Protein AF-A0A5K1IW81-F1 (afdb_monomer_lite)

Sequence (34 aa):
MDISNQIKTRREAMGLSQEQLAEKLYVSRQTISN

Secondary structure (DSSP, 8-state):
--HHHHHHHHHHHTT--HHHHHHHHTS-HHHHH-

pLDDT: mean 93.73, std 7.39, range [58.19, 98.12]

Organism: NCBI:txid147207

Structure (mmCIF, N/CA/C/O backbone):
data_AF-A0A5K1IW81-F1
#
_entry.id   AF-A0A5K1IW81-F1
#
loop_
_atom_site.group_PDB
_atom_site.id
_atom_site.type_symbol
_atom_site.label_atom_id
_atom_site.label_alt_id
_atom_site.label_comp_id
_atom_site.label_asym_id
_atom_site.label_entity_id
_atom_site.label_seq_id
_atom_site.pdbx_PDB_ins_code
_atom_site.Cartn_x
_atom_site.Cartn_y
_atom_site.Cartn_z
_atom_site.occupancy
_atom_site.B_iso_or_equiv
_atom_site.auth_seq_id
_atom_site.auth_comp_id
_atom_site.auth_asym_id
_atom_site.auth_atom_id
_atom_site.pdbx_PDB_model_num
ATOM 1 N N . MET A 1 1 ? 13.475 -3.518 -10.609 1.00 58.19 1 MET A N 1
ATOM 2 C CA . MET A 1 1 ? 12.152 -2.920 -10.882 1.00 58.19 1 MET A CA 1
ATOM 3 C C . MET A 1 1 ? 11.588 -2.505 -9.538 1.00 58.19 1 MET A C 1
ATOM 5 O O . MET A 1 1 ? 11.321 -3.375 -8.724 1.00 58.19 1 MET A O 1
ATOM 9 N N . ASP A 1 2 ? 11.539 -1.208 -9.249 1.00 88.44 2 ASP A N 1
ATOM 10 C CA . ASP A 1 2 ? 11.158 -0.719 -7.921 1.00 88.44 2 ASP A CA 1
ATOM 11 C C . ASP A 1 2 ? 9.629 -0.591 -7.835 1.00 88.44 2 ASP A C 1
ATOM 13 O O . ASP A 1 2 ? 9.037 0.440 -8.162 1.00 88.44 2 ASP A O 1
ATOM 17 N N . ILE A 1 3 ? 8.976 -1.716 -7.538 1.00 89.12 3 ILE A N 1
ATOM 18 C CA . ILE A 1 3 ? 7.515 -1.807 -7.420 1.00 89.12 3 ILE A CA 1
ATOM 19 C C . ILE A 1 3 ? 7.024 -0.924 -6.267 1.00 89.12 3 ILE A C 1
ATOM 21 O O . ILE A 1 3 ? 6.005 -0.251 -6.415 1.00 89.12 3 ILE A O 1
ATOM 25 N N . SER A 1 4 ? 7.773 -0.853 -5.166 1.00 90.00 4 SER A N 1
ATOM 26 C CA . SER A 1 4 ? 7.442 -0.025 -4.004 1.00 90.00 4 SER A CA 1
ATOM 27 C C . SER A 1 4 ? 7.371 1.460 -4.379 1.00 90.00 4 SER A C 1
ATOM 29 O O . SER A 1 4 ? 6.400 2.139 -4.034 1.00 90.00 4 SER A O 1
ATOM 31 N N . ASN A 1 5 ? 8.316 1.953 -5.187 1.00 92.88 5 ASN A N 1
ATOM 32 C CA . ASN A 1 5 ? 8.256 3.312 -5.726 1.00 92.88 5 ASN A CA 1
ATOM 33 C C . ASN A 1 5 ? 7.067 3.52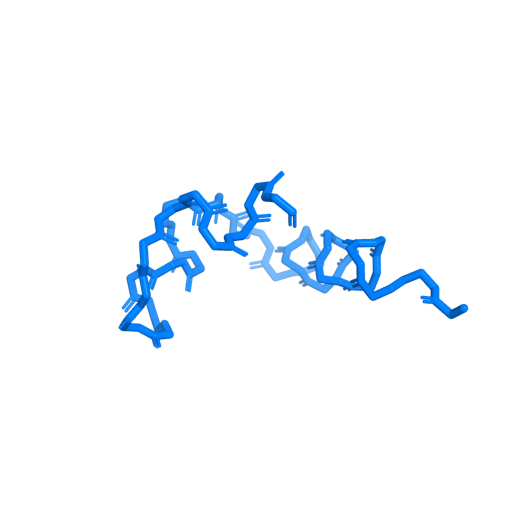2 -6.673 1.00 92.88 5 ASN A C 1
ATOM 35 O O . ASN A 1 5 ? 6.395 4.548 -6.583 1.00 92.88 5 ASN A 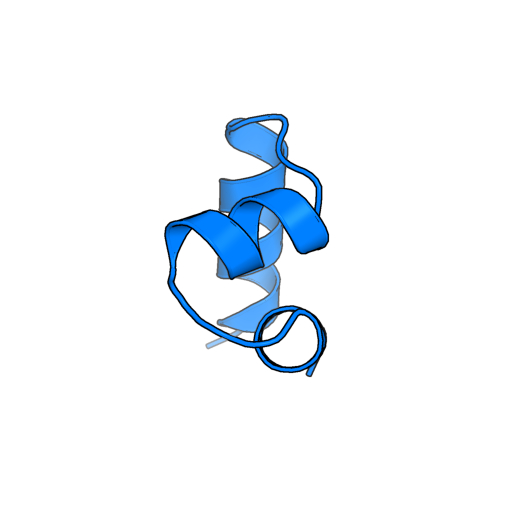O 1
ATOM 39 N N . GLN A 1 6 ? 6.732 2.550 -7.525 1.00 94.50 6 GLN A N 1
ATOM 40 C CA . GLN A 1 6 ? 5.553 2.667 -8.396 1.00 94.50 6 GLN A CA 1
ATOM 41 C C . GLN A 1 6 ? 4.239 2.723 -7.606 1.00 94.50 6 GLN A C 1
ATOM 43 O O . GLN A 1 6 ? 3.356 3.518 -7.941 1.00 94.50 6 GLN A O 1
ATOM 48 N N . ILE A 1 7 ? 4.110 1.911 -6.555 1.00 94.50 7 ILE A N 1
ATOM 49 C CA . ILE A 1 7 ? 2.954 1.931 -5.651 1.00 94.50 7 ILE A CA 1
ATOM 50 C C . ILE A 1 7 ? 2.868 3.293 -4.962 1.00 94.50 7 ILE A C 1
ATOM 52 O O . ILE A 1 7 ? 1.800 3.907 -4.957 1.00 94.50 7 ILE A O 1
ATOM 56 N N . LYS A 1 8 ? 3.993 3.802 -4.442 1.00 94.94 8 LYS A N 1
ATOM 57 C CA . LYS A 1 8 ? 4.061 5.118 -3.802 1.00 94.94 8 LYS A CA 1
ATOM 58 C C . LYS A 1 8 ? 3.620 6.235 -4.751 1.00 94.94 8 LYS A C 1
ATOM 60 O O . LYS A 1 8 ? 2.709 6.981 -4.401 1.00 94.94 8 LYS A O 1
ATOM 65 N N . THR A 1 9 ? 4.197 6.310 -5.951 1.00 96.69 9 THR A N 1
ATOM 66 C CA . THR A 1 9 ? 3.878 7.357 -6.933 1.00 96.69 9 THR A CA 1
ATOM 67 C C . THR A 1 9 ? 2.410 7.328 -7.343 1.00 96.69 9 THR A C 1
ATOM 69 O O . THR A 1 9 ? 1.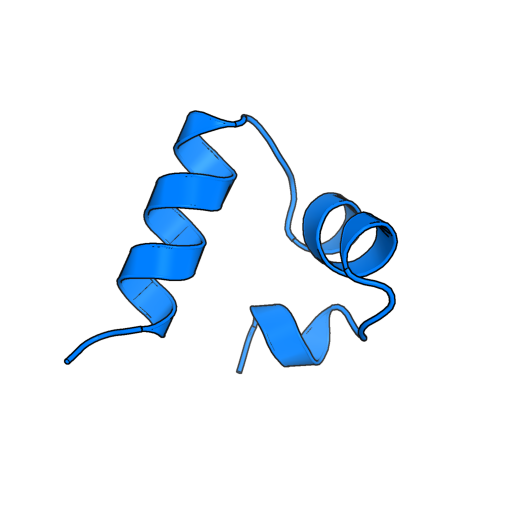764 8.372 -7.373 1.00 96.69 9 THR A O 1
ATOM 72 N N . ARG A 1 10 ? 1.846 6.146 -7.628 1.00 96.38 10 ARG A N 1
ATOM 73 C CA . ARG A 1 10 ? 0.430 6.028 -8.015 1.00 96.38 10 ARG A CA 1
ATOM 74 C C . ARG A 1 10 ? -0.505 6.394 -6.865 1.00 96.38 10 ARG A C 1
ATOM 76 O O . ARG A 1 10 ? -1.476 7.109 -7.082 1.00 96.38 10 ARG A O 1
ATOM 83 N N . ARG A 1 11 ? -0.194 5.949 -5.644 1.00 96.94 11 ARG A N 1
ATOM 84 C CA . ARG A 1 11 ? -0.952 6.293 -4.435 1.00 96.94 11 ARG A CA 1
ATOM 85 C C . ARG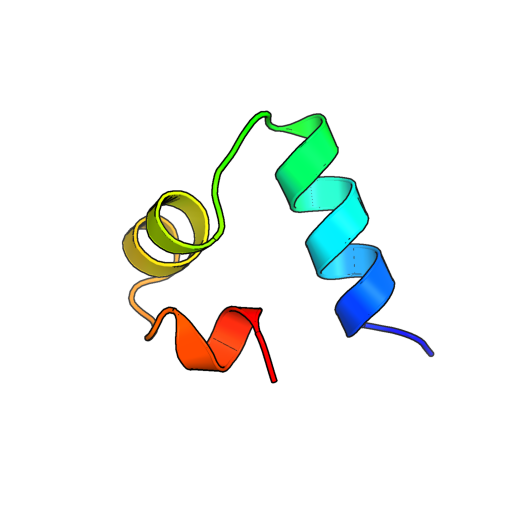 A 1 11 ? -0.986 7.806 -4.208 1.00 96.94 11 ARG A C 1
ATOM 87 O O . ARG A 1 11 ? -2.054 8.357 -3.958 1.00 96.94 11 ARG A O 1
ATOM 94 N N . GLU A 1 12 ? 0.169 8.461 -4.316 1.00 97.12 12 GLU A N 1
ATOM 95 C CA . GLU A 1 12 ? 0.307 9.913 -4.145 1.00 97.12 12 GLU A CA 1
ATOM 96 C C . GLU A 1 12 ? -0.400 10.687 -5.260 1.00 97.12 12 GLU A C 1
ATOM 98 O O . GLU A 1 12 ? -1.112 11.643 -4.966 1.00 97.12 12 GLU A O 1
ATOM 103 N N . ALA A 1 13 ? -0.313 10.225 -6.512 1.00 98.12 13 ALA A N 1
ATOM 104 C CA . ALA A 1 13 ? -1.058 10.805 -7.632 1.00 98.12 13 ALA A CA 1
ATOM 105 C C . ALA A 1 13 ? -2.586 10.709 -7.456 1.00 98.12 13 ALA A C 1
ATOM 107 O O . ALA A 1 13 ? -3.322 11.540 -7.979 1.00 98.12 13 ALA A O 1
ATOM 108 N N . MET A 1 14 ? -3.066 9.715 -6.704 1.00 97.38 14 MET A N 1
ATOM 109 C CA . MET A 1 14 ? -4.478 9.555 -6.344 1.00 97.38 14 MET A CA 1
ATOM 110 C C . MET A 1 14 ? -4.862 10.279 -5.040 1.00 97.38 14 MET A C 1
ATOM 112 O O . MET A 1 14 ? -6.023 10.216 -4.641 1.00 97.38 14 MET A O 1
ATOM 116 N N . GLY A 1 15 ? -3.914 10.930 -4.353 1.00 98.06 15 GLY A N 1
ATOM 117 C CA . GLY A 1 15 ? -4.156 11.615 -3.078 1.00 98.06 15 GLY A CA 1
ATOM 118 C C . GLY A 1 15 ? -4.499 10.680 -1.913 1.00 98.06 15 GLY A C 1
ATOM 119 O O . GLY A 1 15 ? -5.138 11.107 -0.955 1.00 98.06 15 GLY A O 1
ATOM 120 N N . LEU A 1 16 ? -4.112 9.403 -1.992 1.00 97.88 16 LEU A N 1
ATOM 121 C CA . LEU A 1 16 ? -4.465 8.398 -0.990 1.00 97.88 16 LEU A CA 1
ATOM 122 C C . LEU A 1 16 ? -3.390 8.268 0.097 1.00 97.88 16 LEU A C 1
ATOM 124 O O . LEU A 1 16 ? -2.186 8.284 -0.179 1.00 97.88 16 LEU A O 1
ATOM 128 N N . SER A 1 17 ? -3.810 8.031 1.337 1.00 97.31 17 SER A N 1
ATOM 129 C CA . SER A 1 17 ? -2.933 7.510 2.387 1.00 97.31 17 SER A CA 1
ATOM 130 C C . SER A 1 17 ? -2.633 6.018 2.173 1.00 97.31 17 SER A C 1
ATOM 132 O O . SER A 1 17 ? -3.251 5.346 1.341 1.00 97.31 17 SER A O 1
ATOM 134 N N . GLN A 1 18 ? -1.655 5.480 2.9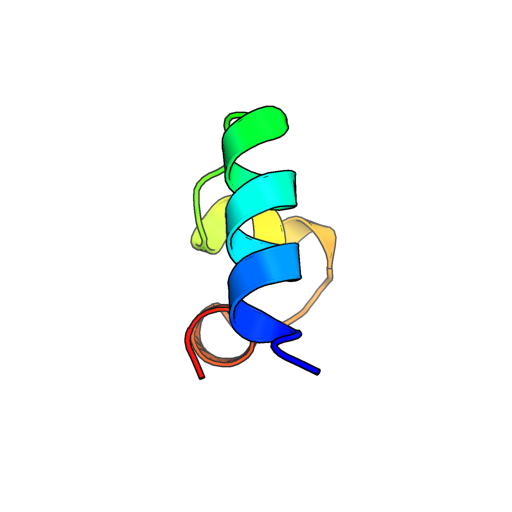07 1.00 97.06 18 GLN A N 1
ATOM 135 C CA . GLN A 1 18 ? -1.370 4.042 2.870 1.00 97.06 18 GLN A CA 1
ATOM 136 C C . GLN A 1 18 ? -2.544 3.221 3.417 1.00 97.06 18 GLN A C 1
ATOM 138 O O . GLN A 1 18 ? -2.888 2.216 2.797 1.00 97.06 18 GLN A O 1
ATOM 143 N N . GLU A 1 19 ? -3.186 3.652 4.514 1.00 97.69 19 GLU A N 1
ATOM 144 C CA . GLU A 1 19 ? -4.415 3.021 5.017 1.00 97.69 19 GLU A CA 1
ATOM 145 C C . GLU A 1 19 ? -5.515 2.976 3.954 1.00 97.69 19 GLU A C 1
ATOM 147 O O . GLU A 1 19 ? -6.084 1.916 3.713 1.00 97.69 19 GLU A O 1
ATOM 152 N N . GLN A 1 20 ? -5.780 4.096 3.276 1.00 98.06 20 GLN A N 1
ATOM 153 C CA . GLN A 1 20 ? -6.852 4.171 2.278 1.00 98.06 20 GLN A CA 1
ATOM 154 C C . GLN A 1 20 ? -6.592 3.259 1.075 1.00 98.06 20 GLN A C 1
ATOM 156 O O . GLN A 1 20 ? -7.521 2.668 0.523 1.00 98.06 20 GLN A O 1
ATOM 161 N N . LEU A 1 21 ? -5.331 3.139 0.645 1.00 97.50 21 LEU A N 1
ATOM 162 C CA . LEU A 1 21 ? -4.970 2.209 -0.421 1.00 97.50 21 LEU A CA 1
ATOM 163 C C . LEU A 1 21 ? -5.123 0.751 0.033 1.00 97.50 21 LEU A C 1
ATOM 165 O O . LEU A 1 21 ? -5.625 -0.072 -0.728 1.00 97.50 21 LEU A O 1
ATOM 169 N N . ALA A 1 22 ? -4.713 0.440 1.262 1.00 97.38 22 ALA A N 1
ATOM 170 C CA . ALA A 1 22 ? -4.813 -0.902 1.821 1.00 97.38 22 ALA A CA 1
ATOM 171 C C . ALA A 1 22 ? -6.274 -1.363 1.949 1.00 97.38 22 ALA A C 1
ATOM 173 O O . ALA A 1 22 ? -6.604 -2.469 1.524 1.00 97.38 22 ALA A O 1
ATOM 174 N N . GLU A 1 23 ? -7.158 -0.484 2.430 1.00 97.94 23 GLU A N 1
ATOM 175 C CA . GLU A 1 23 ? -8.600 -0.735 2.526 1.00 97.94 23 GLU A CA 1
ATOM 176 C C . GLU A 1 23 ? -9.220 -1.033 1.153 1.00 97.94 23 GLU A C 1
ATOM 178 O O . GLU A 1 23 ? -9.908 -2.038 0.986 1.00 97.94 23 GLU A O 1
ATOM 183 N N . LYS A 1 24 ? -8.912 -0.217 0.135 1.00 96.56 24 LYS A N 1
ATOM 184 C CA . LYS A 1 24 ? -9.410 -0.409 -1.241 1.00 96.56 24 LYS A CA 1
ATOM 185 C C . LYS A 1 24 ? -8.947 -1.714 -1.888 1.00 96.56 24 LYS A C 1
ATOM 187 O O . LYS A 1 24 ? -9.633 -2.229 -2.767 1.00 96.56 24 LYS A O 1
ATOM 192 N N . LEU A 1 25 ? -7.769 -2.199 -1.507 1.00 95.81 25 LEU A N 1
ATOM 193 C CA . LEU A 1 25 ? -7.170 -3.419 -2.045 1.00 95.81 25 LEU A CA 1
ATOM 194 C C . LEU A 1 25 ? -7.457 -4.655 -1.184 1.00 95.81 25 LEU A C 1
ATOM 196 O O . LEU A 1 25 ? -7.021 -5.742 -1.551 1.00 95.81 25 LEU A O 1
ATOM 200 N N . TYR A 1 26 ? -8.184 -4.505 -0.072 1.00 97.06 26 TYR A N 1
ATOM 201 C CA . TYR A 1 26 ? -8.460 -5.577 0.888 1.00 97.06 26 TYR A CA 1
ATOM 202 C C . TYR A 1 26 ? -7.184 -6.262 1.403 1.00 97.06 26 TYR A C 1
ATOM 204 O O . TYR A 1 26 ? -7.136 -7.478 1.594 1.00 97.06 26 TYR A O 1
ATOM 212 N N . VAL A 1 27 ? -6.136 -5.469 1.634 1.00 95.88 27 VAL A N 1
ATOM 213 C CA . VAL A 1 27 ? -4.855 -5.923 2.194 1.00 95.88 27 VAL A CA 1
ATOM 2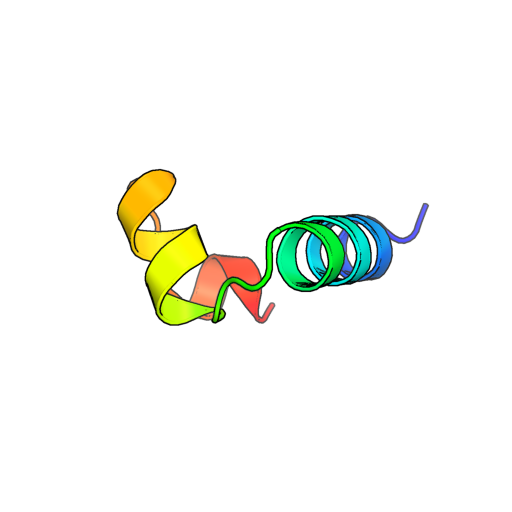14 C C . VAL A 1 27 ? -4.520 -5.157 3.468 1.00 95.88 27 VAL A C 1
ATOM 216 O O . VAL A 1 27 ? -5.132 -4.145 3.801 1.00 95.88 27 VAL A O 1
ATOM 219 N N . SER A 1 28 ? -3.507 -5.623 4.195 1.00 96.50 28 SER A N 1
ATOM 220 C CA . SER A 1 28 ? -2.992 -4.889 5.351 1.00 96.50 28 SER A CA 1
ATOM 221 C C . SER A 1 28 ? -2.207 -3.641 4.924 1.00 96.50 28 SER A C 1
ATOM 223 O O . SER A 1 28 ? -1.531 -3.641 3.894 1.00 96.50 28 SER A O 1
ATOM 225 N N . ARG A 1 29 ? -2.191 -2.592 5.759 1.00 94.88 29 ARG A N 1
ATOM 226 C CA . ARG A 1 29 ? -1.319 -1.416 5.550 1.00 94.88 29 ARG A CA 1
ATOM 227 C C . ARG A 1 29 ? 0.163 -1.804 5.435 1.00 94.88 29 ARG A C 1
ATOM 229 O O . ARG A 1 29 ? 0.899 -1.187 4.672 1.00 94.88 29 ARG A O 1
ATOM 236 N N . GLN A 1 30 ? 0.599 -2.842 6.157 1.00 94.00 30 GLN A N 1
ATOM 237 C CA . GLN A 1 30 ? 1.969 -3.366 6.076 1.00 94.00 30 GLN A CA 1
ATOM 238 C C . GLN A 1 30 ? 2.311 -3.863 4.670 1.00 94.00 30 GLN A C 1
ATOM 240 O O . GLN A 1 30 ? 3.413 -3.612 4.207 1.00 94.00 30 GLN A O 1
ATOM 245 N N . THR A 1 31 ? 1.363 -4.463 3.948 1.00 93.19 31 THR A N 1
ATOM 246 C CA . THR A 1 31 ? 1.548 -4.887 2.549 1.00 93.19 31 THR A CA 1
ATOM 247 C C . THR A 1 31 ? 1.861 -3.716 1.611 1.00 93.19 31 THR A C 1
ATOM 249 O O . THR A 1 31 ? 2.529 -3.904 0.605 1.00 93.19 31 THR A O 1
ATOM 252 N N . ILE A 1 32 ? 1.404 -2.504 1.941 1.00 93.19 32 ILE A N 1
ATOM 253 C CA . ILE A 1 32 ? 1.701 -1.274 1.186 1.00 93.19 32 ILE A CA 1
ATOM 254 C C . ILE A 1 32 ? 3.020 -0.624 1.646 1.00 93.19 32 ILE A C 1
ATOM 256 O O . ILE A 1 32 ? 3.587 0.207 0.938 1.00 93.19 32 ILE A O 1
ATOM 260 N N . SER A 1 33 ? 3.487 -0.960 2.850 1.00 87.50 33 SER A N 1
ATOM 261 C CA . SER A 1 33 ? 4.661 -0.362 3.489 1.00 87.50 33 SER A CA 1
ATOM 262 C C . SER A 1 33 ? 5.939 -1.194 3.347 1.00 87.50 33 SER A C 1
ATOM 264 O O . SER A 1 33 ? 7.013 -0.617 3.509 1.00 87.50 33 SER A O 1
ATOM 266 N N . ASN A 1 34 ? 5.808 -2.506 3.127 1.00 78.25 34 ASN A N 1
ATOM 267 C CA . ASN A 1 34 ? 6.903 -3.468 2.973 1.00 78.25 34 ASN A CA 1
ATOM 268 C C . ASN A 1 34 ? 7.381 -3.586 1.522 1.00 78.25 34 ASN A C 1
ATOM 270 O O . ASN A 1 34 ? 6.591 -3.292 0.596 1.00 78.25 34 ASN A O 1
#

InterPro domains:
  IPR001387 Cro/C1-type, helix-turn-helix domain [PF01381] (7-34)
  IPR001387 Cro/C1-type, helix-turn-helix domain [PS50943] (7-34)
  IPR001387 Cro/C1-type, helix-turn-helix domain [cd00093] (4-34)
  IPR010982 Lambda repressor-like, DNA-binding domain superfamily [G3DSA:1.10.260.40] (1-34)
  IPR010982 Lambda repressor-like, DNA-binding domain superfamily [SSF47413] (1-34)

Foldseek 3Di:
DPVLVVLVVVCVVVVHDLVRVCVVVVHDSVVSVD

Radius of gyration: 8.95 Å; chains: 1; bounding box: 22×18×17 Å